Protein AF-A0A7C4W6S5-F1 (afdb_monomer)

Secondary structure (DSSP, 8-state):
-HHHHHHHHHHTTTS--SSHHHHHHHHHT-HHHHHHHHHHHHHHHHHHHHHHHHHHS-HHHHHHHHHHHHHHHHHHHHHHTT--HHHHHHHHHHHHHHHHHHHHHHHHHHHHHHHHHHHH-HHHHHHHHTTHHHHHHHHHHHHS----HHHHHHHHHHHHHHHTT-

InterPro domains:
  IPR000620 EamA domain [PF00892] (31-165)
  IPR037185 Multidrug transporter EmrE superfamily [SSF103481] (85-165)

Radius of gyration: 18.82 Å; Cα contacts (8 Å, |Δi|>4): 118; chains: 1; bounding box: 41×48×42 Å

Foldseek 3Di:
DLLVVLLLQLQLLVQDDPDSVRSVVVLVPDPVNVVVVVVVVVVVVVLVVLQVVCVVDPLLVVLVVVVVVVVVVCVVVCVVVPHDPVVVVVCCVVCVVVCVVVVVVVSVVSSVLSVCCVVPNPLPSVLVVLVVVVVVVVCCCVPVVDDCVSVVSSSVSNSSSSVVVD

Structure (mmCIF, N/CA/C/O backbone):
data_AF-A0A7C4W6S5-F1
#
_entry.id   AF-A0A7C4W6S5-F1
#
loop_
_atom_site.group_PDB
_atom_site.id
_atom_site.type_symbol
_atom_site.label_atom_id
_atom_site.label_alt_id
_atom_site.label_comp_id
_atom_site.label_asym_id
_atom_site.label_entity_id
_atom_site.label_seq_id
_atom_site.pdbx_PDB_ins_code
_atom_site.Cartn_x
_atom_site.Cartn_y
_atom_site.Cartn_z
_atom_site.occupancy
_atom_site.B_iso_or_equiv
_atom_site.auth_seq_id
_atom_site.auth_comp_id
_atom_site.auth_asym_id
_atom_site.auth_atom_id
_atom_site.pdbx_PDB_model_num
ATOM 1 N N . LEU A 1 1 ? -15.468 -20.342 -10.975 1.00 74.69 1 LEU A N 1
ATOM 2 C CA . LEU A 1 1 ? -16.782 -20.190 -10.291 1.00 74.69 1 LEU A CA 1
ATOM 3 C C . LEU A 1 1 ? -16.660 -20.325 -8.767 1.00 74.69 1 LEU A C 1
ATOM 5 O O . LEU A 1 1 ? -17.080 -19.423 -8.057 1.00 74.69 1 LEU A O 1
ATOM 9 N N . ILE A 1 2 ? -16.045 -21.404 -8.267 1.00 84.75 2 ILE A N 1
ATOM 10 C CA . ILE A 1 2 ? -15.890 -21.682 -6.824 1.00 84.75 2 ILE A CA 1
ATOM 11 C C . ILE A 1 2 ? -15.131 -20.564 -6.088 1.00 84.75 2 ILE A C 1
ATOM 13 O O . ILE A 1 2 ? -15.589 -20.103 -5.046 1.00 84.75 2 ILE A O 1
ATOM 17 N N . GLY A 1 3 ? -14.023 -20.067 -6.654 1.00 81.44 3 GLY A N 1
ATOM 18 C CA . GLY A 1 3 ? -13.242 -18.989 -6.036 1.00 81.44 3 GLY A CA 1
ATOM 19 C C . GLY A 1 3 ? -14.034 -17.692 -5.825 1.00 81.44 3 GLY A C 1
ATOM 20 O O . GLY A 1 3 ? -14.003 -17.113 -4.743 1.00 81.44 3 GLY A O 1
ATOM 21 N N . ALA A 1 4 ? -14.850 -17.295 -6.806 1.00 80.19 4 ALA A N 1
ATOM 22 C CA . ALA A 1 4 ? -15.720 -16.123 -6.693 1.00 80.19 4 ALA A CA 1
ATOM 23 C C . ALA A 1 4 ? -16.776 -16.284 -5.585 1.00 80.19 4 ALA A C 1
ATOM 25 O O . ALA A 1 4 ? -17.006 -15.354 -4.814 1.00 80.19 4 ALA A O 1
ATOM 26 N N . VAL A 1 5 ? -17.375 -17.474 -5.455 1.00 83.62 5 VAL A N 1
ATOM 27 C CA . VAL A 1 5 ? -18.340 -17.776 -4.383 1.00 83.62 5 VAL A CA 1
ATOM 28 C C . VAL A 1 5 ? -17.676 -17.694 -3.006 1.00 83.62 5 VAL A C 1
ATOM 30 O O . VAL A 1 5 ? -18.244 -17.098 -2.091 1.00 83.62 5 VAL A O 1
ATOM 33 N N . LEU A 1 6 ? -16.459 -18.227 -2.863 1.00 85.25 6 LEU A N 1
ATOM 34 C CA . LEU A 1 6 ? -15.687 -18.149 -1.619 1.00 85.25 6 LEU A CA 1
ATOM 35 C C . LEU A 1 6 ? -15.341 -16.708 -1.244 1.00 85.25 6 LEU A C 1
ATOM 37 O O . LEU A 1 6 ? -15.490 -16.333 -0.081 1.00 85.25 6 LEU A O 1
ATOM 41 N N . MET A 1 7 ? -14.937 -15.888 -2.218 1.00 84.50 7 MET A N 1
ATOM 42 C CA . MET A 1 7 ? -14.654 -14.476 -1.969 1.00 84.50 7 MET A CA 1
ATOM 43 C C . MET A 1 7 ? -15.904 -13.725 -1.508 1.00 84.50 7 MET A C 1
ATOM 45 O O . MET A 1 7 ? -15.854 -13.025 -0.499 1.00 84.50 7 MET A O 1
ATOM 49 N N . ILE A 1 8 ? -17.033 -13.910 -2.201 1.00 82.88 8 ILE A N 1
ATOM 50 C CA . ILE A 1 8 ? -18.329 -13.330 -1.823 1.00 82.88 8 ILE A CA 1
ATOM 51 C C . ILE A 1 8 ? -18.666 -13.750 -0.382 1.00 82.88 8 ILE A C 1
ATOM 53 O O . ILE A 1 8 ? -18.812 -12.920 0.515 1.00 82.88 8 ILE A O 1
ATOM 57 N N . TYR A 1 9 ? -18.663 -15.046 -0.092 1.00 84.06 9 TYR A N 1
ATOM 58 C CA . TYR A 1 9 ? -18.978 -15.518 1.252 1.00 84.06 9 TYR A CA 1
ATOM 59 C C . TYR A 1 9 ? -18.024 -14.960 2.327 1.00 84.06 9 TYR A C 1
ATOM 61 O O . TYR A 1 9 ? -18.482 -14.514 3.382 1.00 84.06 9 TYR A O 1
ATOM 69 N N . GLY A 1 10 ? -16.722 -14.881 2.038 1.00 80.75 10 GLY A N 1
ATOM 70 C CA . GLY A 1 10 ? -15.709 -14.307 2.926 1.00 80.75 10 GLY A CA 1
ATOM 71 C C . GLY A 1 10 ? -15.971 -12.842 3.291 1.00 80.75 10 GLY A C 1
ATOM 72 O O . GLY A 1 10 ? -15.855 -12.476 4.463 1.00 80.75 10 GLY A O 1
ATOM 73 N N . VAL A 1 11 ? -16.408 -12.012 2.335 1.00 82.50 11 VAL A N 1
ATOM 74 C CA . VAL A 1 11 ? -16.737 -10.593 2.578 1.00 82.50 11 VAL A CA 1
ATOM 75 C C . VAL A 1 11 ? -17.809 -10.432 3.664 1.00 82.50 11 VAL A C 1
ATOM 77 O O . VAL A 1 11 ? -17.728 -9.508 4.478 1.00 82.50 11 VAL A O 1
ATOM 80 N N . SER A 1 12 ? -18.775 -11.351 3.748 1.00 83.19 12 SER A N 1
ATOM 81 C CA . SER A 1 12 ? -19.874 -11.271 4.724 1.00 83.19 12 SER A CA 1
ATOM 82 C C . SER A 1 12 ? -19.427 -11.315 6.196 1.00 83.19 12 SER A C 1
ATOM 84 O O . SER A 1 12 ? -20.144 -10.836 7.080 1.00 83.19 12 SER A O 1
ATOM 86 N N . PHE A 1 13 ? -18.223 -11.828 6.465 1.00 80.50 13 PHE A N 1
ATOM 87 C CA . PHE A 1 13 ? -17.637 -11.918 7.804 1.00 80.50 13 PHE A CA 1
ATOM 88 C C . PHE A 1 13 ? -16.810 -10.687 8.199 1.00 80.50 13 PHE A C 1
ATOM 90 O O . PHE A 1 13 ? -16.457 -10.542 9.373 1.00 80.50 13 PHE A O 1
ATOM 97 N N . LEU A 1 14 ? -16.520 -9.776 7.260 1.00 78.06 14 LEU A N 1
ATOM 98 C CA . LEU A 1 14 ? -15.737 -8.564 7.535 1.00 78.06 14 LEU A CA 1
ATOM 99 C C . LEU A 1 14 ? -16.507 -7.571 8.415 1.00 78.06 14 LEU A C 1
ATOM 101 O O . LEU A 1 14 ? -15.934 -6.979 9.334 1.00 78.06 14 LEU A O 1
ATOM 105 N N . LYS A 1 15 ? -17.814 -7.417 8.171 1.00 75.75 15 LYS A N 1
ATOM 106 C CA . LYS A 1 15 ? -18.709 -6.576 8.975 1.00 75.75 15 LYS A CA 1
ATOM 107 C C . LYS A 1 15 ? -19.975 -7.349 9.323 1.00 75.75 15 LYS A C 1
ATOM 109 O O . LYS A 1 15 ? -20.951 -7.338 8.580 1.00 75.75 15 LYS A O 1
ATOM 114 N N . LYS A 1 16 ? -19.916 -8.039 10.465 1.00 67.56 16 LYS A N 1
ATOM 115 C CA . LYS A 1 16 ? -20.940 -8.983 10.920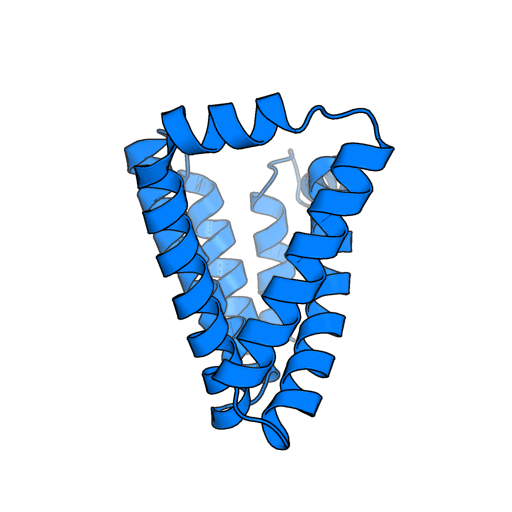 1.00 67.56 16 LYS A CA 1
ATOM 116 C C . LYS A 1 16 ? -22.319 -8.313 11.012 1.00 67.56 16 LYS A C 1
ATOM 118 O O . LYS A 1 16 ? -22.486 -7.339 11.742 1.00 67.56 16 LYS A O 1
ATOM 123 N N . GLY A 1 17 ? -23.283 -8.839 10.267 1.00 60.62 17 GLY A N 1
ATOM 124 C CA . GLY A 1 17 ? -24.718 -8.649 10.460 1.00 60.62 17 GLY A CA 1
ATOM 125 C C . GLY A 1 17 ? -25.368 -9.941 10.956 1.00 60.62 17 GLY A C 1
ATOM 126 O O . GLY A 1 17 ? -24.698 -10.964 11.098 1.00 60.62 17 GLY A O 1
ATOM 127 N N . GLU A 1 18 ? -26.670 -9.893 11.223 1.00 63.50 18 GLU A N 1
ATOM 128 C CA . GLU A 1 18 ? -27.441 -11.065 11.670 1.00 63.50 18 GLU A CA 1
ATOM 129 C C . GLU A 1 18 ? -27.481 -12.168 10.604 1.00 63.50 18 GLU A C 1
ATOM 131 O O . GLU A 1 18 ? -27.386 -13.342 10.934 1.00 63.50 18 GLU A O 1
ATOM 136 N N . ASN A 1 19 ? -27.529 -11.779 9.326 1.00 79.75 19 ASN A N 1
ATOM 137 C CA . ASN A 1 19 ? -27.508 -12.664 8.162 1.00 79.75 19 ASN A CA 1
ATOM 138 C C . ASN A 1 19 ? -26.586 -12.098 7.070 1.00 79.75 19 ASN A C 1
ATOM 140 O O . ASN A 1 19 ? -26.284 -10.903 7.065 1.00 79.75 19 ASN A O 1
ATOM 144 N N . VAL A 1 20 ? -26.203 -12.928 6.091 1.00 76.88 20 VAL A N 1
ATOM 145 C CA . VAL A 1 20 ? -25.298 -12.551 4.982 1.00 76.88 20 VAL A CA 1
ATOM 146 C C . VAL A 1 20 ? -25.773 -11.283 4.260 1.00 76.88 20 VAL A C 1
ATOM 148 O O . VAL A 1 20 ? -24.988 -10.362 4.051 1.00 76.88 20 VAL A O 1
ATOM 151 N N . VAL A 1 21 ? -27.071 -11.179 3.958 1.00 78.56 21 VAL A N 1
ATOM 152 C CA . VAL A 1 21 ? -27.665 -10.004 3.290 1.00 78.56 21 VAL A CA 1
ATOM 153 C C . VAL A 1 21 ? -27.488 -8.728 4.123 1.00 78.56 21 VAL A C 1
ATOM 155 O O . VAL A 1 21 ? -27.139 -7.674 3.592 1.00 78.56 21 VAL A O 1
ATOM 158 N N . VAL A 1 22 ? -27.661 -8.828 5.444 1.00 77.56 22 VAL A N 1
ATOM 159 C CA . VAL A 1 22 ? -27.494 -7.702 6.374 1.00 77.56 22 VAL A CA 1
ATOM 160 C C . VAL A 1 22 ? -26.018 -7.316 6.498 1.00 77.56 22 VAL A C 1
ATOM 162 O O . VAL A 1 22 ? -25.706 -6.125 6.507 1.00 77.56 22 VAL A O 1
ATOM 165 N N . SER A 1 23 ? -25.094 -8.285 6.513 1.00 79.62 23 SER A N 1
ATOM 166 C CA . SER A 1 23 ? -23.650 -8.011 6.457 1.00 79.62 23 SER A CA 1
ATOM 167 C C . SER A 1 23 ? -23.276 -7.209 5.207 1.00 79.62 23 SER A C 1
ATOM 169 O O . SER A 1 23 ? -22.567 -6.207 5.301 1.00 79.62 23 SER A O 1
ATOM 171 N N . TYR A 1 24 ? -23.798 -7.592 4.041 1.00 81.56 24 TYR A N 1
ATOM 172 C CA . TYR A 1 24 ? -23.562 -6.868 2.790 1.00 81.56 24 TYR A CA 1
ATOM 173 C C . TYR A 1 24 ? -24.161 -5.462 2.792 1.00 81.56 24 TYR A C 1
ATOM 175 O O . TYR A 1 24 ? -23.476 -4.498 2.439 1.00 81.56 24 TYR A O 1
ATOM 183 N N . ALA A 1 25 ? -25.402 -5.316 3.258 1.00 80.62 25 ALA A N 1
ATOM 184 C CA . ALA A 1 25 ? -26.023 -4.005 3.417 1.00 80.62 25 ALA A CA 1
ATOM 185 C C . ALA A 1 25 ? -25.196 -3.101 4.352 1.00 80.62 25 ALA A C 1
ATOM 187 O O . ALA A 1 25 ? -25.013 -1.914 4.076 1.00 80.62 25 ALA A O 1
ATOM 188 N N . ASN A 1 26 ? -24.629 -3.664 5.422 1.00 82.94 26 ASN A N 1
ATOM 189 C CA . ASN A 1 26 ? -23.773 -2.943 6.364 1.00 82.94 26 ASN A CA 1
ATOM 190 C C . ASN A 1 26 ? -22.438 -2.496 5.760 1.00 82.94 26 ASN A C 1
ATOM 192 O O . ASN A 1 26 ? -21.889 -1.480 6.205 1.00 82.94 26 ASN A O 1
ATOM 196 N N . ILE A 1 27 ? -21.910 -3.235 4.783 1.00 81.62 27 ILE A N 1
ATOM 197 C CA . ILE A 1 27 ? -20.715 -2.860 4.021 1.00 81.62 27 ILE A CA 1
ATOM 198 C C . ILE A 1 27 ? -21.055 -1.681 3.114 1.00 81.62 27 ILE A C 1
ATOM 200 O O . ILE A 1 27 ? -20.429 -0.634 3.241 1.00 81.62 27 ILE A O 1
ATOM 204 N N . ILE A 1 28 ? -22.100 -1.787 2.293 1.00 83.12 28 ILE A N 1
ATOM 205 C CA . ILE A 1 28 ? -22.473 -0.727 1.341 1.00 83.12 28 ILE A CA 1
ATOM 206 C C . ILE A 1 28 ? -22.873 0.571 2.063 1.00 83.12 28 ILE A C 1
ATOM 208 O O . ILE A 1 28 ? -22.536 1.662 1.613 1.00 83.12 28 ILE A O 1
ATOM 212 N N . LYS A 1 29 ? -23.520 0.486 3.231 1.00 84.88 29 LYS A N 1
ATOM 213 C CA . LYS A 1 29 ? -23.851 1.670 4.049 1.00 84.88 29 LYS A CA 1
ATOM 214 C C . LYS A 1 29 ? -22.631 2.315 4.722 1.00 84.88 29 LYS A C 1
ATOM 216 O O . LYS A 1 29 ? -22.712 3.441 5.210 1.00 84.88 29 LYS A O 1
ATOM 221 N N . SER A 1 30 ? -21.500 1.616 4.803 1.00 87.00 30 SER A N 1
ATOM 222 C CA . SER A 1 30 ? -20.303 2.113 5.479 1.00 87.00 30 SER A CA 1
ATOM 223 C C . SER A 1 30 ? -19.510 3.041 4.565 1.00 87.00 30 SER A C 1
ATOM 225 O O . SER A 1 30 ? -18.877 2.565 3.626 1.00 87.00 30 SER A O 1
ATOM 227 N N . LYS A 1 31 ? -19.430 4.340 4.893 1.00 85.94 31 LYS A N 1
ATOM 228 C CA . LYS A 1 31 ? -18.597 5.310 4.145 1.00 85.94 31 LYS A CA 1
ATOM 229 C C . LYS A 1 31 ? -17.173 4.791 3.901 1.00 85.94 31 LYS A C 1
ATOM 231 O O . LYS A 1 31 ? -16.675 4.855 2.785 1.00 85.94 31 LYS A O 1
ATOM 236 N N . GLY A 1 32 ? -16.557 4.197 4.929 1.00 83.88 32 GLY A N 1
ATOM 237 C CA . GLY A 1 32 ? -15.221 3.606 4.821 1.00 83.88 32 GLY A CA 1
ATOM 238 C C . GLY A 1 32 ? -15.133 2.412 3.862 1.00 83.88 32 GLY A C 1
ATOM 239 O O . GLY A 1 32 ? -14.154 2.288 3.139 1.00 83.88 32 GLY A O 1
ATOM 240 N N . ALA A 1 33 ? -16.155 1.553 3.797 1.00 82.38 33 ALA A N 1
ATOM 241 C CA . ALA A 1 33 ? -16.120 0.407 2.888 1.00 82.38 33 ALA A CA 1
ATOM 242 C C . ALA A 1 33 ? -16.393 0.823 1.437 1.00 82.38 33 ALA A C 1
ATOM 244 O O . ALA A 1 33 ? -15.748 0.309 0.531 1.00 82.38 33 ALA A O 1
ATOM 245 N N . VAL A 1 34 ? -17.281 1.799 1.219 1.00 88.12 34 VAL A N 1
ATOM 246 C CA . VAL A 1 34 ? -17.486 2.401 -0.107 1.00 88.12 34 VAL A CA 1
ATOM 247 C C . VAL A 1 34 ? -16.194 3.048 -0.606 1.00 88.12 34 VAL A C 1
ATOM 249 O O . VAL A 1 34 ? 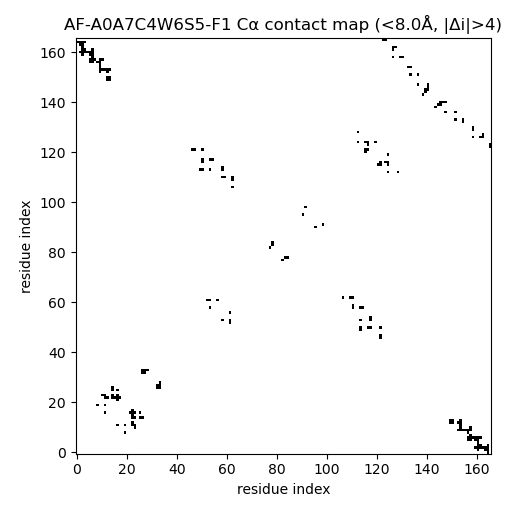-15.788 2.792 -1.736 1.00 88.12 34 VAL A O 1
ATOM 252 N N . ALA A 1 35 ? -15.499 3.808 0.246 1.00 89.38 35 ALA A N 1
ATOM 253 C CA . ALA A 1 35 ? -14.201 4.384 -0.100 1.00 89.38 35 ALA A CA 1
ATOM 254 C C . ALA A 1 35 ? -13.172 3.304 -0.489 1.00 89.38 35 ALA A C 1
ATOM 256 O O . ALA A 1 35 ? -12.458 3.468 -1.476 1.00 89.38 35 ALA A O 1
ATOM 257 N N . MET A 1 36 ? -13.142 2.172 0.224 1.00 88.75 36 MET A N 1
ATOM 258 C CA . MET A 1 36 ? -12.267 1.042 -0.113 1.00 88.75 36 MET A CA 1
ATOM 259 C C . MET A 1 36 ? -12.632 0.367 -1.439 1.00 88.75 36 MET A C 1
ATOM 261 O O . MET A 1 36 ? -11.731 -0.006 -2.189 1.00 88.75 36 MET A O 1
ATOM 265 N N . ILE A 1 37 ? -13.922 0.229 -1.764 1.00 88.56 37 ILE A N 1
ATOM 266 C CA . ILE A 1 37 ? -14.365 -0.309 -3.062 1.00 88.56 37 ILE A CA 1
ATOM 267 C C . ILE A 1 37 ? -13.885 0.602 -4.195 1.00 88.56 37 ILE A C 1
ATOM 269 O O . ILE A 1 37 ? -13.262 0.125 -5.142 1.00 88.56 37 ILE A O 1
ATOM 273 N N . VAL A 1 38 ? -14.108 1.914 -4.069 1.00 91.81 38 VAL A N 1
ATOM 274 C CA . VAL A 1 38 ? -13.650 2.901 -5.059 1.00 91.81 38 VAL A CA 1
ATOM 275 C C . VAL A 1 38 ? -12.128 2.856 -5.204 1.00 91.81 38 VAL A C 1
ATOM 277 O O . VAL A 1 38 ? -11.620 2.763 -6.319 1.00 91.81 38 VAL A O 1
ATOM 280 N N . SER A 1 39 ? -11.395 2.851 -4.088 1.00 91.81 39 SER A N 1
ATOM 281 C CA . SER A 1 39 ? -9.933 2.748 -4.090 1.00 91.81 39 SER A CA 1
ATOM 282 C C . SER A 1 39 ? -9.445 1.472 -4.782 1.00 91.81 39 SER A C 1
ATOM 284 O O . SER A 1 39 ? -8.523 1.541 -5.591 1.00 91.81 39 SER A O 1
ATOM 286 N N . SER A 1 40 ? -10.094 0.332 -4.544 1.00 90.19 40 SER A N 1
ATOM 287 C CA . SER A 1 40 ? -9.716 -0.950 -5.153 1.00 90.19 40 SER A CA 1
ATOM 288 C C . SER A 1 40 ? -9.913 -0.951 -6.673 1.00 90.19 40 SER A C 1
ATOM 290 O O . SER A 1 40 ? -9.074 -1.483 -7.399 1.00 90.19 40 SER A O 1
ATOM 292 N N . LEU A 1 41 ? -10.982 -0.315 -7.170 1.00 92.62 41 LEU A N 1
ATOM 293 C CA . LEU A 1 41 ? -11.215 -0.147 -8.609 1.00 92.62 41 LEU A CA 1
ATOM 294 C C . LEU A 1 41 ? -10.147 0.747 -9.254 1.00 92.62 41 LEU A C 1
ATOM 296 O O . LEU A 1 41 ? -9.604 0.400 -10.302 1.00 92.62 41 LEU A O 1
ATOM 300 N N . LEU A 1 42 ? -9.800 1.864 -8.608 1.00 93.88 42 LEU A N 1
ATOM 301 C CA . LEU A 1 42 ? -8.733 2.752 -9.082 1.00 93.88 42 LEU A CA 1
ATOM 302 C C . LEU A 1 42 ? -7.370 2.050 -9.081 1.00 93.88 42 LEU A C 1
ATOM 304 O O . LEU A 1 42 ? -6.620 2.166 -10.048 1.00 93.88 42 LEU A O 1
ATOM 308 N N . MET A 1 43 ? -7.069 1.274 -8.036 1.00 92.25 43 MET A N 1
ATOM 309 C CA . MET A 1 43 ? -5.849 0.467 -7.970 1.00 92.25 43 MET A CA 1
ATOM 310 C C . MET A 1 43 ? -5.792 -0.568 -9.093 1.00 92.25 43 MET A C 1
ATOM 312 O O . MET A 1 43 ? -4.731 -0.752 -9.680 1.00 92.25 43 MET A O 1
ATOM 316 N N . ALA A 1 44 ? -6.907 -1.226 -9.424 1.00 91.69 44 ALA A N 1
ATOM 317 C CA . ALA A 1 44 ? -6.946 -2.187 -10.525 1.00 91.69 44 ALA A CA 1
ATOM 318 C C . ALA A 1 44 ? -6.562 -1.532 -11.863 1.00 91.69 44 ALA A C 1
ATOM 320 O O . ALA A 1 44 ? -5.736 -2.078 -12.591 1.00 91.69 44 ALA A O 1
ATOM 321 N N . ILE A 1 45 ? -7.088 -0.336 -12.150 1.00 93.81 45 ILE A N 1
ATOM 322 C CA . ILE A 1 45 ? -6.710 0.441 -13.341 1.00 93.81 45 ILE A CA 1
ATOM 323 C C . ILE A 1 45 ? -5.222 0.816 -13.286 1.00 93.81 45 ILE A C 1
ATOM 325 O O . ILE A 1 45 ? -4.498 0.594 -14.258 1.00 93.81 45 ILE A O 1
ATOM 329 N N . GLY A 1 46 ? -4.756 1.325 -12.141 1.00 92.81 46 GLY A N 1
ATOM 330 C CA . GLY A 1 46 ? -3.357 1.698 -11.923 1.00 92.81 46 GLY A CA 1
ATOM 331 C C . GLY A 1 46 ? -2.391 0.549 -12.206 1.00 92.81 46 GLY A C 1
ATOM 332 O O . GLY A 1 46 ? -1.454 0.717 -12.971 1.00 92.81 46 GLY A O 1
ATOM 333 N N . ARG A 1 47 ? -2.682 -0.658 -11.721 1.00 93.25 47 ARG A N 1
ATOM 334 C CA . ARG A 1 47 ? -1.813 -1.838 -11.887 1.00 93.25 47 ARG A CA 1
ATOM 335 C C . ARG A 1 47 ? -1.666 -2.297 -13.338 1.00 93.25 47 ARG A C 1
ATOM 337 O O . ARG A 1 47 ? -0.612 -2.801 -13.728 1.00 93.25 47 ARG A O 1
ATOM 344 N N . ILE A 1 48 ? -2.704 -2.116 -14.157 1.00 93.25 48 ILE A N 1
ATOM 345 C CA . ILE A 1 48 ? -2.621 -2.379 -15.602 1.00 93.25 48 ILE A CA 1
ATOM 346 C C . ILE A 1 48 ? -1.727 -1.341 -16.287 1.00 93.25 48 ILE A C 1
ATOM 348 O O . ILE A 1 48 ? -0.914 -1.700 -17.143 1.00 93.25 48 ILE A O 1
ATOM 352 N N . ILE A 1 49 ? -1.842 -0.070 -15.891 1.00 93.44 49 ILE A N 1
ATOM 353 C CA . ILE A 1 49 ? -0.968 1.007 -16.370 1.00 93.44 49 ILE A CA 1
ATOM 354 C C . ILE A 1 49 ? 0.480 0.720 -15.956 1.00 93.44 49 ILE A C 1
ATOM 356 O O . ILE A 1 49 ? 1.354 0.701 -16.824 1.00 93.44 49 ILE A O 1
ATOM 360 N N . ASP A 1 50 ? 0.713 0.412 -14.680 1.00 93.69 50 ASP A N 1
ATOM 361 C CA . ASP A 1 50 ? 2.022 0.075 -14.124 1.00 93.69 50 ASP A CA 1
ATOM 362 C C . ASP A 1 50 ? 2.690 -1.012 -14.961 1.00 93.69 50 ASP A C 1
ATOM 364 O O . ASP A 1 50 ? 3.774 -0.802 -15.506 1.00 93.69 50 ASP A O 1
ATOM 368 N N . ARG A 1 51 ? 1.999 -2.144 -15.163 1.00 91.56 51 ARG A N 1
ATOM 369 C CA . ARG A 1 51 ? 2.535 -3.240 -15.973 1.00 91.56 51 ARG A CA 1
ATOM 370 C C . ARG A 1 51 ? 2.858 -2.798 -17.398 1.00 91.56 51 ARG A C 1
ATOM 372 O O . ARG A 1 51 ? 3.898 -3.181 -17.929 1.00 91.56 51 ARG A O 1
ATOM 379 N N . LYS A 1 52 ? 1.990 -2.015 -18.041 1.00 91.31 52 LYS A N 1
ATOM 380 C CA . LYS A 1 52 ? 2.220 -1.562 -19.419 1.00 91.31 52 LYS A CA 1
ATOM 381 C C . LYS A 1 52 ? 3.518 -0.757 -19.535 1.00 91.31 52 LYS A C 1
ATOM 383 O O . LYS A 1 52 ? 4.280 -0.977 -20.473 1.00 91.31 52 LYS A O 1
ATOM 388 N N . PHE A 1 53 ? 3.786 0.133 -18.584 1.00 88.81 53 PHE A N 1
ATOM 389 C CA . PHE A 1 53 ? 4.983 0.976 -18.601 1.00 88.81 53 PHE A CA 1
ATOM 390 C C . PHE A 1 53 ? 6.246 0.241 -18.137 1.00 88.81 53 PHE A C 1
ATOM 392 O O . PHE A 1 53 ? 7.317 0.461 -18.708 1.00 88.81 53 PHE A O 1
ATOM 399 N N . THR A 1 54 ? 6.147 -0.670 -17.164 1.00 88.69 54 THR A N 1
ATOM 400 C CA . THR A 1 54 ? 7.306 -1.431 -16.662 1.00 88.69 54 THR A CA 1
ATOM 401 C C . THR A 1 54 ? 7.771 -2.552 -17.585 1.00 88.69 54 THR A C 1
ATOM 403 O O . THR A 1 54 ? 8.815 -3.144 -17.321 1.00 88.69 54 THR A O 1
ATOM 406 N N . ILE A 1 55 ? 7.036 -2.867 -18.656 1.00 84.00 55 ILE A N 1
ATOM 407 C CA . ILE A 1 55 ? 7.538 -3.742 -19.729 1.00 84.00 55 ILE A CA 1
ATOM 408 C C . ILE A 1 55 ? 8.626 -3.020 -20.536 1.00 84.00 55 ILE A C 1
ATOM 410 O O . ILE A 1 55 ? 9.643 -3.620 -20.867 1.00 84.00 55 ILE A O 1
ATOM 414 N N . SER A 1 56 ? 8.420 -1.736 -20.842 1.00 81.12 56 SER A N 1
ATOM 415 C CA . SER A 1 56 ? 9.345 -0.921 -21.646 1.00 81.12 56 SER A CA 1
ATOM 416 C C . SER A 1 56 ? 10.411 -0.185 -20.830 1.00 81.12 56 SER A C 1
ATOM 418 O O . SER A 1 56 ? 11.411 0.258 -21.386 1.00 81.12 56 SER A O 1
ATOM 420 N N . LEU A 1 57 ? 10.190 -0.008 -19.525 1.00 85.62 57 LEU A N 1
ATOM 421 C CA . LEU A 1 57 ? 11.040 0.779 -18.629 1.00 85.62 57 LEU A CA 1
ATOM 422 C C . LEU A 1 57 ? 11.492 -0.056 -17.431 1.00 85.62 57 LEU A C 1
ATOM 424 O O . LEU A 1 57 ? 10.853 -1.036 -17.054 1.00 85.62 57 LEU A O 1
ATOM 428 N N . SER A 1 58 ? 12.571 0.367 -16.769 1.00 91.62 58 SER A N 1
ATOM 429 C CA . SER A 1 58 ? 13.001 -0.291 -15.535 1.00 91.62 58 SER A CA 1
ATOM 430 C C . SER A 1 58 ? 11.957 -0.088 -14.417 1.00 91.62 58 SER A C 1
ATOM 432 O O . SER A 1 58 ? 11.528 1.047 -14.181 1.00 91.62 58 SER A O 1
ATOM 434 N N . PRO A 1 59 ? 11.567 -1.145 -13.669 1.00 92.12 59 PRO A N 1
ATOM 435 C CA . PRO A 1 59 ? 10.638 -1.022 -12.540 1.00 92.12 59 PRO A CA 1
ATOM 436 C C . PRO A 1 59 ? 11.079 0.010 -11.499 1.00 92.12 59 PRO A C 1
ATOM 438 O O . PRO A 1 59 ? 10.259 0.741 -10.952 1.00 92.12 59 PRO A O 1
ATOM 441 N N . LEU A 1 60 ? 12.392 0.105 -11.261 1.00 92.56 60 LEU A N 1
ATOM 442 C CA . LEU A 1 60 ? 12.962 1.088 -10.347 1.00 92.56 60 LEU A CA 1
ATOM 443 C C . LEU A 1 60 ? 12.779 2.516 -10.877 1.00 92.56 60 LEU A C 1
ATOM 445 O O . LEU A 1 60 ? 12.266 3.362 -10.151 1.00 92.56 60 LEU A O 1
ATOM 449 N N . GLY A 1 61 ? 13.133 2.783 -12.1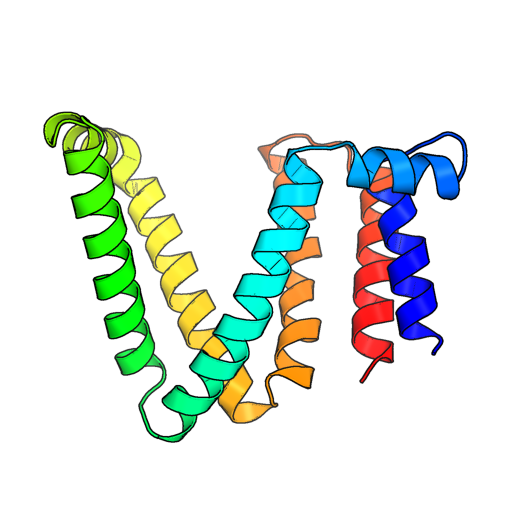38 1.00 91.75 61 GLY A N 1
ATOM 450 C CA . GLY A 1 61 ? 12.992 4.116 -12.730 1.00 91.75 61 GLY A CA 1
ATOM 451 C C . GLY A 1 61 ? 11.537 4.582 -12.765 1.00 91.75 61 GLY A C 1
ATOM 452 O O . GLY A 1 61 ? 11.238 5.709 -12.371 1.00 91.75 61 GLY A O 1
ATOM 453 N N . TYR A 1 62 ? 10.621 3.685 -13.139 1.00 94.00 62 TYR A N 1
ATOM 454 C CA . TYR A 1 62 ? 9.187 3.966 -13.108 1.00 94.00 62 TYR A CA 1
ATOM 455 C C . TYR A 1 62 ? 8.686 4.280 -11.691 1.00 94.00 62 TYR A C 1
ATOM 457 O O . TYR A 1 62 ? 7.971 5.263 -11.495 1.00 94.00 62 TYR A O 1
ATOM 465 N N . SER A 1 63 ? 9.117 3.502 -10.688 1.00 93.94 63 SER A N 1
ATOM 466 C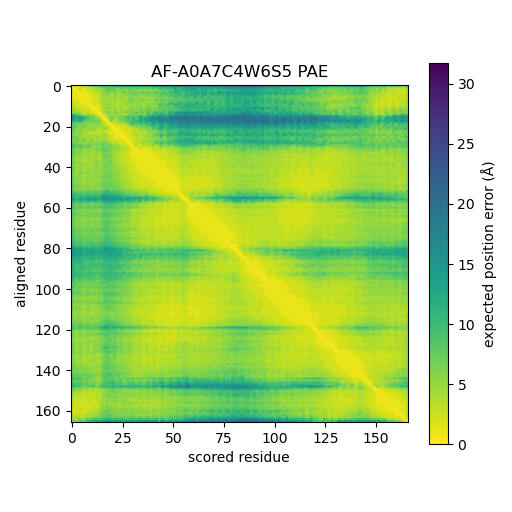 CA . SER A 1 63 ? 8.725 3.737 -9.295 1.00 93.94 63 SER A CA 1
ATOM 467 C C . SER A 1 63 ? 9.161 5.110 -8.780 1.00 93.94 63 SER A C 1
ATOM 469 O O . SER A 1 63 ? 8.355 5.811 -8.171 1.00 93.94 63 SER A O 1
ATOM 471 N N . VAL A 1 64 ? 10.392 5.535 -9.085 1.00 93.62 64 VAL A N 1
ATOM 472 C CA . VAL A 1 64 ? 10.901 6.863 -8.711 1.00 93.62 64 VAL A CA 1
ATOM 473 C C . VAL A 1 64 ? 10.038 7.958 -9.336 1.00 93.62 64 VAL A C 1
ATOM 475 O O . VAL A 1 64 ? 9.629 8.884 -8.636 1.00 93.62 64 VAL A O 1
ATOM 478 N N . GLY A 1 65 ? 9.708 7.825 -10.625 1.00 93.81 65 GLY A N 1
ATOM 479 C CA . GLY A 1 65 ? 8.850 8.776 -11.331 1.00 93.81 65 GLY A CA 1
ATOM 480 C C . GLY A 1 65 ? 7.461 8.901 -10.700 1.00 93.81 65 GLY A C 1
ATOM 481 O O . GLY A 1 65 ? 7.018 10.013 -10.415 1.00 93.81 65 GLY A O 1
ATOM 482 N N . ILE A 1 66 ? 6.799 7.775 -10.414 1.00 94.00 66 ILE A N 1
ATOM 483 C CA . ILE A 1 66 ? 5.472 7.776 -9.780 1.00 94.00 66 ILE A CA 1
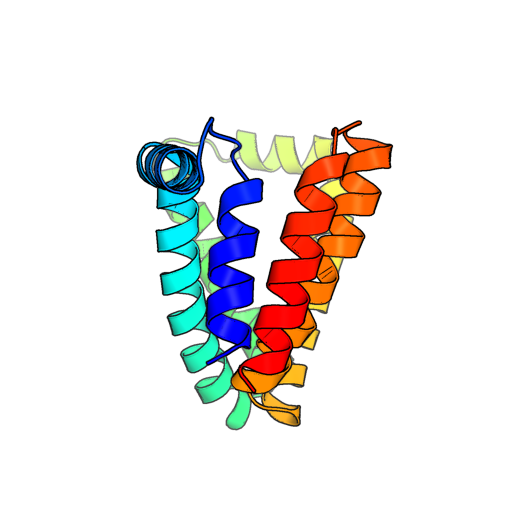ATOM 484 C C . ILE A 1 66 ? 5.505 8.418 -8.390 1.00 94.00 66 ILE A C 1
ATOM 486 O O . ILE A 1 66 ? 4.668 9.275 -8.100 1.00 94.00 66 ILE A O 1
ATOM 490 N N . TYR A 1 67 ? 6.465 8.057 -7.533 1.00 94.25 67 TYR A N 1
ATOM 491 C CA . TYR A 1 67 ? 6.537 8.627 -6.184 1.00 94.25 67 TYR A CA 1
ATOM 492 C C . TYR A 1 67 ? 6.831 10.126 -6.206 1.00 94.25 67 TYR A C 1
ATOM 494 O O . TYR A 1 67 ? 6.281 10.864 -5.386 1.00 94.25 67 TYR A O 1
ATOM 502 N N . LEU A 1 68 ? 7.647 10.596 -7.152 1.00 95.44 68 LEU A N 1
ATOM 503 C CA . LEU A 1 68 ? 7.897 12.022 -7.328 1.00 95.44 68 LEU A CA 1
ATOM 504 C C . LEU A 1 68 ? 6.609 12.748 -7.736 1.00 95.44 68 LEU A C 1
ATOM 506 O O . LEU A 1 68 ? 6.212 13.691 -7.060 1.00 95.44 68 LEU A O 1
ATOM 510 N N . VAL A 1 69 ? 5.896 12.259 -8.755 1.00 95.62 69 VAL A N 1
ATOM 511 C CA . VAL A 1 69 ? 4.636 12.875 -9.211 1.00 95.62 69 VAL A CA 1
ATOM 512 C C . VAL A 1 69 ? 3.589 12.902 -8.095 1.00 95.62 69 VAL A C 1
ATOM 514 O O . VAL A 1 69 ? 2.988 13.946 -7.842 1.00 95.62 69 VAL A O 1
ATOM 517 N N . ILE A 1 70 ? 3.393 11.783 -7.391 1.00 94.81 70 ILE A N 1
ATOM 518 C CA . ILE A 1 70 ? 2.415 11.688 -6.300 1.00 94.81 70 ILE A CA 1
ATOM 519 C C . ILE A 1 70 ? 2.803 12.607 -5.137 1.00 94.81 70 ILE A C 1
ATOM 521 O O . ILE A 1 70 ? 1.952 13.340 -4.632 1.00 94.81 70 ILE A O 1
ATOM 525 N N . SER A 1 71 ? 4.069 12.602 -4.708 1.00 93.88 71 SER A N 1
ATOM 526 C CA . SER A 1 71 ? 4.513 13.449 -3.592 1.00 93.88 71 SER A CA 1
ATOM 527 C C . SER A 1 71 ? 4.402 14.939 -3.920 1.00 93.88 71 SER A C 1
ATOM 529 O O . SER A 1 71 ? 3.906 15.701 -3.089 1.00 93.88 71 SER A O 1
ATOM 531 N N . THR A 1 72 ? 4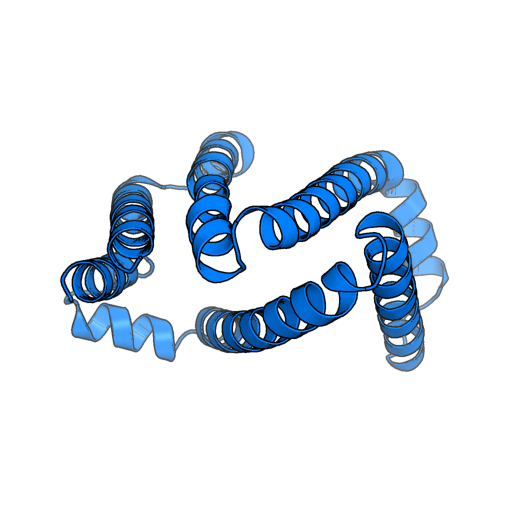.771 15.353 -5.136 1.00 94.81 72 THR A N 1
ATOM 532 C CA . THR A 1 72 ? 4.585 16.732 -5.603 1.00 94.81 72 THR A CA 1
ATOM 533 C C . THR A 1 72 ? 3.107 17.106 -5.655 1.00 94.81 72 THR A C 1
ATOM 535 O O . THR A 1 72 ? 2.738 18.158 -5.139 1.00 94.81 72 THR A O 1
ATOM 538 N N . TYR A 1 73 ? 2.248 16.246 -6.210 1.00 95.56 73 TYR A N 1
ATOM 539 C CA . TYR A 1 73 ? 0.807 16.495 -6.271 1.00 95.56 73 TYR A CA 1
ATOM 540 C C . TYR A 1 73 ? 0.197 16.690 -4.876 1.00 95.56 73 TYR A C 1
ATOM 542 O O . TYR A 1 73 ? -0.491 17.683 -4.640 1.00 95.56 73 TYR A O 1
ATOM 550 N N . ILE A 1 74 ? 0.495 15.787 -3.934 1.00 94.31 74 ILE A N 1
ATOM 551 C CA . ILE A 1 74 ? -0.014 15.865 -2.556 1.00 94.31 74 ILE A CA 1
ATOM 552 C C . ILE A 1 74 ? 0.490 17.133 -1.859 1.00 94.31 74 ILE A C 1
ATOM 554 O O . ILE A 1 74 ? -0.285 17.795 -1.171 1.00 94.31 74 ILE A O 1
ATOM 558 N N . LEU A 1 75 ? 1.761 17.499 -2.051 1.00 93.00 75 LEU A N 1
ATOM 559 C CA . LEU A 1 75 ? 2.337 18.709 -1.464 1.00 93.00 75 LEU A CA 1
ATOM 560 C C . LEU A 1 75 ? 1.659 19.974 -2.003 1.00 93.00 75 LEU A C 1
ATOM 562 O O . LEU A 1 75 ? 1.233 20.820 -1.216 1.00 93.00 75 LEU A O 1
ATOM 566 N N . VAL A 1 76 ? 1.521 20.094 -3.327 1.00 94.31 76 VAL A N 1
ATOM 567 C CA . VAL A 1 76 ? 0.889 21.255 -3.975 1.00 94.31 76 VAL A CA 1
ATOM 568 C C . VAL A 1 76 ? -0.571 21.376 -3.548 1.00 94.31 76 VAL A C 1
ATOM 570 O O . VAL A 1 76 ? -1.000 22.449 -3.122 1.00 94.31 76 VAL A O 1
ATOM 573 N N . TYR A 1 77 ? -1.319 20.273 -3.589 1.00 95.19 77 TYR A N 1
ATOM 574 C CA . TYR A 1 77 ? -2.714 20.248 -3.158 1.00 95.19 77 TYR A CA 1
ATOM 575 C C . TYR A 1 77 ? -2.867 20.582 -1.667 1.00 95.19 77 TYR A C 1
ATOM 577 O O . TYR A 1 77 ? -3.765 21.334 -1.283 1.00 95.19 77 TYR A O 1
ATOM 585 N N . GLY A 1 78 ? -1.976 20.064 -0.820 1.00 93.31 78 GLY A N 1
ATOM 586 C CA . GLY A 1 78 ? -1.993 20.315 0.618 1.00 93.31 78 GLY A CA 1
ATOM 587 C C . GLY A 1 78 ? -1.753 21.785 0.965 1.00 93.31 78 GLY A C 1
ATOM 588 O O . GLY A 1 78 ? -2.457 22.333 1.815 1.00 93.31 78 GLY A O 1
ATOM 589 N N . ILE A 1 79 ? -0.807 22.440 0.283 1.00 92.81 79 ILE A N 1
ATOM 590 C CA . ILE A 1 79 ? -0.565 23.884 0.427 1.00 92.81 79 ILE A CA 1
ATOM 591 C C . ILE A 1 79 ? -1.763 24.684 -0.105 1.00 92.81 79 ILE A C 1
ATOM 593 O O . ILE A 1 79 ? -2.239 25.587 0.581 1.00 92.81 79 ILE A O 1
ATOM 597 N N . ALA A 1 80 ? -2.300 24.325 -1.277 1.00 93.06 80 ALA A N 1
ATOM 598 C CA . ALA A 1 80 ? -3.469 24.989 -1.863 1.00 93.06 80 ALA A CA 1
ATOM 599 C C . ALA A 1 80 ? -4.728 24.880 -0.981 1.00 93.06 80 ALA A C 1
ATOM 601 O O . ALA A 1 80 ? -5.551 25.791 -0.958 1.00 93.06 80 ALA A O 1
ATOM 602 N N . SER A 1 81 ? -4.850 23.797 -0.211 1.00 91.19 81 SER A N 1
ATOM 603 C CA . SER A 1 81 ? -5.944 23.571 0.744 1.00 91.19 81 SER A CA 1
ATOM 604 C C . SER A 1 81 ? -5.752 24.295 2.088 1.00 91.19 81 SER A C 1
ATOM 606 O O . SER A 1 81 ? -6.567 24.125 2.992 1.00 91.19 81 SER A O 1
ATOM 608 N N . GLY A 1 82 ? -4.683 25.088 2.244 1.00 89.50 82 GLY A N 1
ATOM 609 C CA . GLY A 1 82 ? -4.437 25.929 3.420 1.00 89.50 82 GLY A CA 1
ATOM 610 C C . GLY A 1 82 ? -3.485 25.345 4.470 1.00 89.50 82 GLY A C 1
ATOM 611 O O . GLY A 1 82 ? -3.319 25.946 5.532 1.00 89.50 82 GLY A O 1
ATOM 612 N N . SER A 1 83 ? -2.838 24.207 4.201 1.00 89.50 83 SER A N 1
ATOM 613 C CA . SER A 1 83 ? -1.851 23.630 5.129 1.00 89.50 83 SER A CA 1
ATOM 614 C C . SER A 1 83 ? -0.549 24.431 5.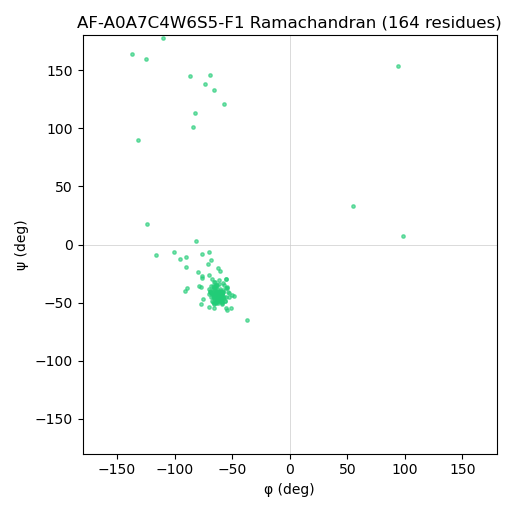105 1.00 89.50 83 SER A C 1
ATOM 616 O O . SER A 1 83 ? -0.059 24.796 4.031 1.00 89.50 83 SER A O 1
ATOM 618 N N . ARG A 1 84 ? 0.064 24.675 6.270 1.00 90.31 84 ARG A N 1
ATOM 619 C CA . ARG A 1 84 ? 1.325 25.426 6.344 1.00 90.31 84 ARG A CA 1
ATOM 620 C C . ARG A 1 84 ? 2.516 24.495 6.160 1.00 90.31 84 ARG A C 1
ATOM 622 O O . ARG A 1 84 ? 2.548 23.381 6.674 1.00 90.31 84 ARG A O 1
ATOM 629 N N . ILE A 1 85 ? 3.564 24.994 5.505 1.00 88.88 85 ILE A N 1
ATOM 630 C CA . ILE A 1 85 ? 4.821 24.248 5.316 1.00 88.88 85 ILE A CA 1
ATOM 631 C C . ILE A 1 85 ? 5.438 23.841 6.667 1.00 88.88 85 ILE A C 1
ATOM 633 O O . ILE A 1 85 ? 6.007 22.754 6.800 1.00 88.88 85 ILE A O 1
ATOM 637 N N . SER A 1 86 ? 5.264 24.679 7.695 1.00 89.38 86 SER A N 1
ATOM 638 C CA . SER A 1 86 ? 5.694 24.397 9.067 1.00 89.38 86 SER A CA 1
ATOM 639 C C . SER A 1 86 ? 5.139 23.078 9.604 1.00 89.38 86 SER A C 1
ATOM 641 O O . SER A 1 86 ? 5.866 22.350 10.276 1.00 89.38 86 SER A O 1
ATOM 643 N N . ASP A 1 87 ? 3.896 22.733 9.268 1.00 89.50 87 ASP A N 1
ATOM 644 C CA . ASP A 1 87 ? 3.207 21.562 9.816 1.00 89.50 87 ASP A CA 1
ATOM 645 C C . ASP A 1 87 ? 3.861 20.268 9.313 1.00 89.50 87 ASP A C 1
ATOM 647 O O . ASP A 1 87 ? 4.152 19.361 10.098 1.00 89.50 87 ASP A O 1
ATOM 651 N N . TYR A 1 88 ? 4.220 20.227 8.026 1.00 89.81 88 TYR A N 1
ATOM 652 C CA . TYR A 1 88 ? 4.944 19.104 7.430 1.00 89.81 88 TYR A CA 1
ATOM 653 C C . TYR A 1 88 ? 6.355 18.957 8.005 1.00 89.81 88 TYR A C 1
ATOM 655 O O . TYR A 1 88 ? 6.770 17.857 8.371 1.00 89.81 88 TYR A O 1
ATOM 663 N N . THR A 1 89 ? 7.099 20.061 8.128 1.00 90.56 89 THR A N 1
ATOM 664 C CA . THR A 1 89 ? 8.474 20.007 8.657 1.00 90.56 89 THR A CA 1
ATOM 665 C C . THR A 1 89 ? 8.513 19.585 10.127 1.00 90.56 89 THR A C 1
ATOM 667 O O . THR A 1 89 ? 9.396 18.821 10.523 1.00 90.56 89 THR A O 1
ATOM 670 N N . ASN A 1 90 ? 7.537 20.017 10.930 1.00 93.75 90 ASN A N 1
ATOM 671 C CA . ASN A 1 90 ? 7.402 19.605 12.324 1.00 93.75 90 ASN A CA 1
ATOM 672 C C . ASN A 1 90 ? 7.068 18.115 12.437 1.00 93.75 90 ASN A C 1
ATOM 674 O O . ASN A 1 90 ? 7.695 17.416 13.237 1.00 93.75 90 ASN A O 1
ATOM 678 N N . LEU A 1 91 ? 6.155 17.608 11.601 1.00 92.62 91 LEU A N 1
ATOM 679 C CA . LEU A 1 91 ? 5.842 16.180 11.540 1.00 92.62 91 LEU A CA 1
ATOM 680 C C . LEU A 1 91 ? 7.090 15.351 11.210 1.00 92.62 91 LEU A C 1
ATOM 682 O O . LEU A 1 91 ? 7.360 14.358 11.890 1.00 92.62 91 LEU A O 1
ATOM 686 N N . ILE A 1 92 ? 7.875 15.784 10.217 1.00 93.25 92 ILE A N 1
ATOM 687 C CA . ILE A 1 92 ? 9.119 15.108 9.834 1.00 93.25 92 ILE A CA 1
ATOM 688 C C . ILE A 1 92 ? 10.081 15.062 11.015 1.00 93.25 92 ILE A C 1
ATOM 690 O O . ILE A 1 92 ? 10.524 13.980 11.382 1.00 93.25 92 ILE A O 1
ATOM 694 N N . LYS A 1 93 ? 10.354 16.194 11.670 1.00 94.12 93 LYS A N 1
ATOM 695 C CA . LYS A 1 93 ? 11.273 16.244 12.819 1.00 94.12 93 LYS A CA 1
ATOM 696 C C . LYS A 1 93 ? 10.826 15.336 13.966 1.00 94.12 93 LYS A C 1
ATOM 698 O O . LYS A 1 93 ? 11.644 14.631 14.547 1.00 94.12 93 LYS A O 1
ATOM 703 N N . GLN A 1 94 ? 9.532 15.327 14.280 1.00 95.44 94 GLN A N 1
ATOM 704 C CA . GLN A 1 94 ? 8.999 14.557 15.406 1.00 95.44 94 GLN A CA 1
ATOM 705 C C . GLN A 1 94 ? 8.885 13.054 15.121 1.00 95.44 94 GLN A C 1
ATOM 707 O O . GLN A 1 94 ? 8.939 12.252 16.055 1.00 95.44 94 GLN A O 1
ATOM 712 N N . LYS A 1 95 ? 8.685 12.655 13.859 1.00 95.38 95 LYS A N 1
ATOM 713 C CA . LYS A 1 95 ? 8.372 11.267 13.470 1.00 95.38 95 LYS A CA 1
ATOM 714 C C . LYS A 1 95 ? 9.347 10.677 12.446 1.00 95.38 95 LYS A C 1
ATOM 716 O O . LYS A 1 95 ? 9.032 9.653 11.844 1.00 95.38 95 LYS A O 1
ATOM 721 N N . TRP A 1 96 ? 10.530 11.271 12.276 1.00 94.94 96 TRP A N 1
ATOM 722 C CA . TRP A 1 96 ? 11.502 10.924 11.229 1.00 94.94 96 TRP A CA 1
ATOM 723 C C . TRP A 1 96 ? 11.812 9.422 11.144 1.00 94.94 96 TRP A C 1
ATOM 725 O O . TRP A 1 96 ? 11.790 8.865 10.052 1.00 94.94 96 TRP A O 1
ATOM 735 N N . LEU A 1 97 ? 12.009 8.743 12.281 1.00 96.19 97 LEU A N 1
ATOM 736 C CA . LEU A 1 97 ? 12.301 7.307 12.310 1.00 96.19 97 LEU A CA 1
ATOM 737 C C . LEU A 1 97 ? 11.168 6.473 11.688 1.00 96.19 97 LEU A C 1
ATOM 739 O O . LEU A 1 97 ? 11.420 5.612 10.848 1.00 96.19 97 LEU A O 1
ATOM 743 N N . TYR A 1 98 ? 9.915 6.756 12.056 1.00 93.62 98 TYR A N 1
ATOM 744 C CA . TYR A 1 98 ? 8.747 6.061 11.506 1.00 93.62 98 TYR A CA 1
ATOM 745 C C . TYR A 1 98 ? 8.552 6.367 10.020 1.00 93.62 98 TYR A C 1
ATOM 747 O O . TYR A 1 98 ? 8.165 5.481 9.260 1.00 93.62 98 TYR A O 1
ATOM 755 N N . LEU A 1 99 ? 8.853 7.598 9.597 1.00 94.75 99 LEU A N 1
ATOM 756 C CA . LEU A 1 99 ? 8.774 8.001 8.193 1.00 94.75 99 LEU A CA 1
ATOM 757 C C . LEU A 1 99 ? 9.833 7.300 7.337 1.00 94.75 99 LEU A C 1
ATOM 759 O O . LEU A 1 99 ? 9.506 6.836 6.249 1.00 94.75 99 LEU A O 1
ATOM 763 N N . ILE A 1 100 ? 11.069 7.164 7.828 1.00 95.06 100 ILE A N 1
ATOM 764 C CA . ILE A 1 100 ? 12.133 6.435 7.122 1.00 95.06 100 ILE A CA 1
ATOM 765 C C . ILE A 1 100 ? 11.789 4.949 7.030 1.00 95.06 100 ILE A C 1
ATOM 767 O O . ILE A 1 100 ? 11.814 4.388 5.937 1.00 95.06 100 ILE A O 1
ATOM 771 N N . LEU A 1 101 ? 11.424 4.311 8.147 1.00 95.12 101 LEU A N 1
ATOM 772 C CA . LEU A 1 101 ? 11.067 2.889 8.154 1.00 95.12 101 LEU A CA 1
ATOM 773 C C . LEU A 1 101 ? 9.862 2.609 7.246 1.00 95.12 101 LEU A C 1
ATOM 775 O O . LEU A 1 101 ? 9.907 1.690 6.426 1.00 95.12 101 LEU A O 1
ATOM 779 N N . GLY A 1 102 ? 8.811 3.428 7.348 1.00 94.44 102 GLY A N 1
ATOM 780 C CA . GLY A 1 102 ? 7.630 3.331 6.494 1.00 94.44 102 GLY A CA 1
ATOM 781 C C . GLY A 1 102 ? 7.958 3.567 5.019 1.00 94.44 102 GLY A C 1
ATOM 782 O O . GLY A 1 102 ? 7.506 2.801 4.170 1.00 94.44 102 GLY A O 1
ATOM 783 N N . GLY A 1 103 ? 8.788 4.568 4.717 1.00 93.94 103 GLY A N 1
ATOM 784 C CA . GLY A 1 103 ? 9.232 4.891 3.361 1.00 93.94 103 GLY A CA 1
ATOM 785 C C . GLY A 1 103 ? 10.041 3.767 2.719 1.00 93.94 103 GLY A C 1
ATOM 786 O O . GLY A 1 103 ? 9.741 3.376 1.593 1.00 93.94 103 GLY A O 1
ATOM 787 N N . ILE A 1 104 ? 11.002 3.188 3.447 1.00 94.81 104 ILE A N 1
ATOM 788 C CA . ILE A 1 104 ? 11.782 2.029 2.987 1.00 94.81 104 ILE A CA 1
ATOM 789 C C . ILE A 1 104 ? 10.842 0.856 2.692 1.00 94.81 104 ILE A C 1
ATOM 791 O O . ILE A 1 104 ? 10.880 0.306 1.593 1.00 94.81 104 ILE A O 1
ATOM 795 N N . CYS A 1 105 ? 9.952 0.503 3.625 1.00 94.38 105 CYS A N 1
ATOM 796 C CA . CYS A 1 105 ? 9.011 -0.601 3.418 1.00 94.38 105 CYS A CA 1
ATOM 797 C C . CYS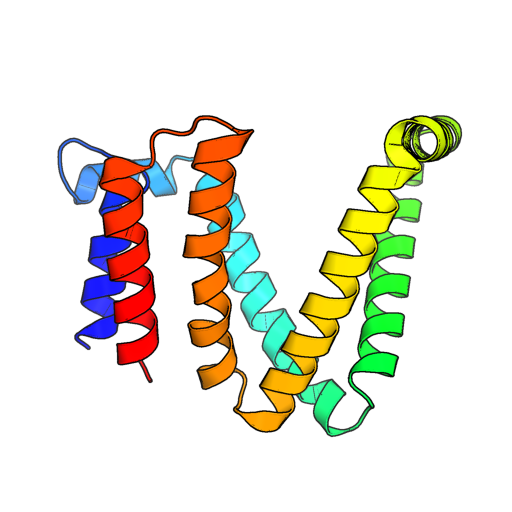 A 1 105 ? 8.117 -0.367 2.188 1.00 94.38 105 CYS A C 1
ATOM 799 O O . CYS A 1 105 ? 7.904 -1.284 1.392 1.00 94.38 105 CYS A O 1
ATOM 801 N N . ASN A 1 106 ? 7.619 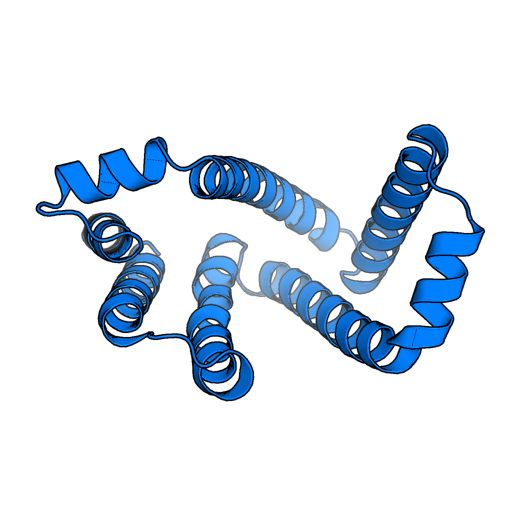0.858 2.000 1.00 94.25 106 ASN A N 1
ATOM 802 C CA . ASN A 1 106 ? 6.749 1.202 0.876 1.00 94.25 106 ASN A CA 1
ATOM 803 C C . ASN A 1 106 ? 7.506 1.136 -0.462 1.00 94.25 106 ASN A C 1
ATOM 805 O O . ASN A 1 106 ? 7.068 0.446 -1.378 1.00 94.25 106 ASN A O 1
ATOM 809 N N . ALA A 1 107 ? 8.692 1.745 -0.545 1.00 93.44 107 ALA A N 1
ATOM 810 C CA . ALA A 1 107 ? 9.505 1.743 -1.758 1.00 93.44 107 ALA A CA 1
ATOM 811 C C . ALA A 1 107 ? 9.920 0.322 -2.181 1.00 93.44 107 ALA A C 1
ATOM 813 O O . ALA A 1 107 ? 9.734 -0.060 -3.338 1.00 93.44 107 ALA A O 1
ATOM 814 N N . TYR A 1 108 ? 10.436 -0.490 -1.250 1.00 93.88 108 TYR A N 1
ATOM 815 C CA . TYR A 1 108 ? 10.850 -1.862 -1.561 1.00 93.88 108 TYR A CA 1
ATOM 816 C C . TYR A 1 108 ? 9.666 -2.759 -1.930 1.00 93.88 108 TYR A C 1
ATOM 818 O O . TYR A 1 108 ? 9.774 -3.530 -2.886 1.00 93.88 108 TYR A O 1
ATOM 826 N N . SER A 1 109 ? 8.537 -2.652 -1.220 1.00 94.50 109 SER A N 1
ATOM 827 C CA . SER A 1 109 ? 7.341 -3.441 -1.545 1.00 94.50 109 SER A CA 1
ATOM 828 C C . SER A 1 109 ? 6.773 -3.080 -2.917 1.00 94.50 109 SER A C 1
ATOM 830 O O . SER A 1 109 ? 6.441 -3.982 -3.685 1.00 94.50 109 SER A O 1
ATOM 832 N N . TYR A 1 110 ? 6.743 -1.795 -3.280 1.00 94.69 110 TYR A N 1
ATOM 833 C CA . TYR A 1 110 ? 6.259 -1.363 -4.588 1.00 94.69 110 TYR A CA 1
ATOM 834 C C . TYR A 1 110 ? 7.186 -1.799 -5.727 1.00 94.69 110 TYR A C 1
ATOM 836 O O . TYR A 1 110 ? 6.725 -2.376 -6.710 1.00 94.69 110 TYR A O 1
ATOM 844 N N . VAL A 1 111 ? 8.506 -1.632 -5.584 1.00 94.56 111 VAL A N 1
ATOM 845 C CA . VAL A 1 111 ? 9.466 -2.125 -6.590 1.00 94.56 111 VAL A CA 1
ATOM 846 C C . VAL A 1 111 ? 9.367 -3.646 -6.751 1.00 94.56 111 VAL A C 1
ATOM 848 O O . VAL A 1 111 ? 9.432 -4.148 -7.876 1.00 94.56 111 VAL A O 1
ATOM 851 N N . ALA A 1 112 ? 9.200 -4.390 -5.654 1.00 94.12 112 ALA A N 1
ATOM 852 C CA . ALA A 1 112 ? 8.993 -5.834 -5.704 1.00 94.12 112 ALA A CA 1
ATOM 853 C C . ALA A 1 112 ? 7.683 -6.203 -6.419 1.00 94.12 112 ALA A C 1
ATOM 855 O O . ALA A 1 112 ? 7.691 -7.118 -7.241 1.00 94.12 112 ALA A O 1
ATOM 856 N N . LEU A 1 113 ? 6.595 -5.462 -6.179 1.00 94.12 113 LEU A N 1
ATOM 857 C CA . LEU A 1 113 ? 5.311 -5.649 -6.859 1.00 94.12 113 LEU A CA 1
ATOM 858 C C . LEU A 1 113 ? 5.432 -5.426 -8.374 1.00 94.12 113 LEU A C 1
ATOM 860 O O . LEU A 1 113 ? 5.024 -6.282 -9.155 1.00 94.12 113 LEU A O 1
ATOM 864 N N . LEU A 1 114 ? 6.066 -4.330 -8.798 1.00 94.25 114 LEU A N 1
ATOM 865 C CA . LEU A 1 114 ? 6.290 -4.035 -10.218 1.00 94.25 114 LEU A CA 1
ATOM 866 C C . LEU A 1 114 ? 7.139 -5.114 -10.907 1.00 94.25 114 LEU A C 1
ATOM 868 O O . LEU A 1 114 ? 6.845 -5.535 -12.028 1.00 94.25 114 LEU A O 1
ATOM 872 N N . LYS A 1 115 ? 8.180 -5.607 -10.223 1.00 93.44 115 LYS A N 1
ATOM 873 C CA . LYS A 1 115 ? 8.964 -6.752 -10.705 1.00 93.44 115 LYS A CA 1
ATOM 874 C C . LYS A 1 115 ? 8.091 -8.002 -10.821 1.00 93.44 115 LYS A C 1
ATOM 876 O O . LYS A 1 115 ? 8.140 -8.667 -11.850 1.00 93.44 115 LYS A O 1
ATOM 881 N N . ALA A 1 116 ? 7.284 -8.307 -9.805 1.00 92.75 116 ALA A N 1
ATOM 882 C CA . ALA A 1 116 ? 6.399 -9.470 -9.799 1.00 92.75 116 ALA A CA 1
ATOM 883 C C . ALA A 1 116 ? 5.386 -9.426 -10.946 1.00 92.75 116 ALA A C 1
ATOM 885 O O . ALA A 1 116 ? 5.160 -10.456 -11.583 1.00 92.75 116 ALA A O 1
ATOM 886 N N . PHE A 1 117 ? 4.853 -8.242 -11.276 1.00 92.69 117 PHE A N 1
ATOM 887 C CA . PHE A 1 117 ? 4.057 -8.075 -12.485 1.00 92.69 117 PHE A CA 1
ATOM 888 C C . PHE A 1 117 ? 4.857 -8.546 -13.692 1.00 92.69 117 PHE A C 1
ATOM 890 O O . PHE A 1 117 ? 4.417 -9.481 -14.355 1.00 92.69 117 PHE A O 1
ATOM 897 N N . ASN A 1 118 ? 6.048 -8.004 -13.939 1.00 90.00 118 ASN A N 1
ATOM 898 C CA . ASN A 1 118 ? 6.864 -8.391 -15.092 1.00 90.00 118 ASN A CA 1
ATOM 899 C C . ASN A 1 118 ? 7.162 -9.904 -15.172 1.00 90.00 118 ASN A C 1
ATOM 901 O O . ASN A 1 118 ? 7.114 -10.443 -16.276 1.00 90.00 118 ASN A O 1
ATOM 905 N N . TYR A 1 119 ? 7.388 -10.586 -14.042 1.00 90.31 119 TYR A N 1
ATOM 906 C CA . TYR A 1 119 ? 7.650 -12.034 -14.010 1.00 90.31 119 TYR A CA 1
ATOM 907 C C . TYR A 1 119 ? 6.406 -12.907 -14.230 1.00 90.31 119 TYR A C 1
ATOM 909 O O . TYR A 1 119 ? 6.467 -13.846 -15.018 1.00 90.31 119 TYR A O 1
ATOM 917 N N . PHE A 1 120 ? 5.291 -12.627 -13.547 1.00 86.38 120 PHE A N 1
ATOM 918 C CA . PHE A 1 120 ? 4.162 -13.570 -13.452 1.00 86.38 120 PHE A CA 1
ATOM 919 C C . PHE A 1 120 ? 2.857 -13.087 -14.095 1.00 86.38 120 PHE A C 1
ATOM 921 O O . PHE A 1 120 ? 1.910 -13.860 -14.205 1.00 86.38 120 PHE A O 1
ATOM 928 N N . GLY A 1 121 ? 2.768 -11.824 -14.521 1.00 88.44 121 GLY A N 1
ATOM 929 C CA . GLY A 1 121 ? 1.471 -11.232 -14.873 1.00 88.44 121 GLY A CA 1
ATOM 930 C C . GLY A 1 121 ? 0.846 -10.475 -13.703 1.00 88.44 121 GLY A C 1
ATOM 931 O O . GLY A 1 121 ? 1.100 -10.785 -12.542 1.00 88.44 121 GLY A O 1
ATOM 932 N N . VAL A 1 122 ? -0.002 -9.485 -14.004 1.00 89.62 122 VAL A N 1
ATOM 933 C CA . VAL A 1 122 ? -0.806 -8.803 -12.967 1.00 89.62 122 VAL A CA 1
ATOM 934 C C . VAL A 1 122 ? -1.791 -9.791 -12.336 1.00 89.62 122 VAL A C 1
ATOM 936 O O . VAL A 1 122 ? -1.953 -9.807 -11.123 1.00 89.62 122 VAL A O 1
ATOM 939 N N . SER A 1 123 ? -2.370 -10.670 -13.156 1.00 86.94 123 SER A N 1
ATOM 940 C CA . SER A 1 123 ? -3.312 -11.720 -12.761 1.00 86.94 123 SER A CA 1
ATOM 941 C C . SER A 1 123 ? -2.794 -12.635 -11.651 1.00 86.94 123 SER A C 1
ATOM 943 O O . SER A 1 123 ? -3.539 -12.956 -10.739 1.00 86.94 123 SER A O 1
ATOM 945 N N . VAL A 1 124 ? -1.521 -13.031 -11.693 1.00 87.62 124 VAL A N 1
ATOM 946 C CA . VAL A 1 124 ? -0.942 -13.966 -10.711 1.00 87.62 124 VAL A CA 1
ATOM 947 C C . VAL A 1 124 ? -0.322 -13.231 -9.522 1.00 87.62 124 VAL A C 1
ATOM 949 O O . VAL A 1 124 ? -0.472 -13.649 -8.373 1.00 87.62 124 VAL A O 1
ATOM 952 N N . ALA A 1 125 ? 0.362 -12.114 -9.774 1.00 89.75 125 ALA A N 1
ATOM 953 C CA . ALA A 1 125 ? 1.027 -11.352 -8.720 1.00 89.75 125 ALA A CA 1
ATOM 954 C C . ALA A 1 125 ? 0.034 -10.728 -7.725 1.00 89.75 125 ALA A C 1
ATOM 956 O O . ALA A 1 125 ? 0.340 -10.610 -6.538 1.00 89.75 125 ALA A O 1
ATOM 957 N N . GLU A 1 126 ? -1.158 -10.346 -8.189 1.00 88.38 126 GLU A N 1
ATOM 958 C CA . GLU A 1 126 ? -2.169 -9.696 -7.358 1.00 88.38 126 GLU A CA 1
ATOM 959 C C . GLU A 1 126 ? -2.736 -10.584 -6.243 1.00 88.38 126 GLU A C 1
ATOM 961 O O . GLU A 1 126 ? -2.626 -10.200 -5.074 1.00 88.38 126 GLU A O 1
ATOM 966 N N . PRO A 1 127 ? -3.266 -11.787 -6.534 1.00 86.62 127 PRO A N 1
ATOM 967 C CA . PRO A 1 127 ? -3.638 -12.758 -5.509 1.00 86.62 127 PRO A CA 1
ATOM 968 C C . PRO A 1 127 ? -2.502 -13.061 -4.542 1.00 86.62 127 PRO A C 1
ATOM 970 O O . PRO A 1 127 ? -2.720 -13.125 -3.333 1.00 86.62 127 PRO A O 1
ATOM 973 N N . LEU A 1 128 ? -1.275 -13.198 -5.052 1.00 87.94 128 LEU A N 1
ATOM 974 C CA . LEU A 1 128 ? -0.120 -13.503 -4.217 1.00 87.94 128 LEU A CA 1
ATOM 975 C C . LEU A 1 128 ? 0.176 -12.368 -3.225 1.00 87.94 128 LEU A C 1
ATOM 977 O O . LEU A 1 128 ? 0.495 -12.627 -2.063 1.00 87.94 128 LEU A O 1
ATOM 981 N N . SER A 1 129 ? -0.014 -11.111 -3.642 1.00 88.69 129 SER A N 1
ATOM 982 C CA . SER A 1 129 ? 0.144 -9.944 -2.766 1.00 88.69 129 SER A CA 1
ATOM 983 C C . SER A 1 129 ? -0.818 -9.952 -1.566 1.00 88.69 129 SER A C 1
ATOM 985 O O . SER A 1 129 ? -0.501 -9.379 -0.518 1.00 88.69 129 SER A O 1
ATOM 987 N N . MET A 1 130 ? -1.949 -10.665 -1.655 1.00 87.69 130 MET A N 1
ATOM 988 C CA . MET A 1 130 ? -2.923 -10.786 -0.563 1.00 87.69 130 MET A CA 1
ATOM 989 C C . MET A 1 130 ? -2.402 -11.589 0.636 1.00 87.69 130 MET A C 1
ATOM 991 O O . MET A 1 130 ? -2.979 -11.479 1.717 1.00 87.69 130 MET A O 1
ATOM 995 N N . LEU A 1 131 ? -1.282 -12.318 0.513 1.00 88.94 131 LEU A N 1
ATOM 996 C CA . LEU A 1 131 ? -0.597 -12.926 1.666 1.00 88.94 131 LEU A CA 1
ATOM 997 C C . LEU A 1 131 ? -0.246 -11.895 2.748 1.00 88.94 131 LEU A C 1
ATOM 999 O O . LEU A 1 131 ? -0.238 -12.214 3.940 1.00 88.94 131 LEU A O 1
ATOM 1003 N N . SER A 1 132 ? -0.011 -10.644 2.338 1.00 89.62 132 SER A N 1
ATOM 1004 C CA . SER A 1 132 ? 0.239 -9.526 3.249 1.00 89.62 132 SER A CA 1
ATOM 1005 C C . SER A 1 132 ? -0.878 -9.336 4.278 1.00 89.62 132 SER A C 1
ATOM 1007 O O . SER A 1 132 ? -0.581 -8.961 5.409 1.00 89.62 132 SER A O 1
ATOM 1009 N N . VAL A 1 133 ? -2.132 -9.686 3.957 1.00 90.00 133 VAL A N 1
ATOM 1010 C CA . VAL A 1 133 ? -3.276 -9.575 4.878 1.00 90.00 133 VAL A CA 1
ATOM 1011 C C . VAL A 1 133 ? -3.045 -10.381 6.155 1.00 90.00 133 VAL A C 1
ATOM 1013 O O . VAL A 1 133 ? -3.344 -9.888 7.242 1.00 90.00 133 VAL A O 1
ATOM 1016 N N . PHE A 1 134 ? -2.472 -11.584 6.066 1.00 91.94 134 PHE A N 1
ATOM 1017 C CA . PHE A 1 134 ? -2.197 -12.405 7.250 1.00 91.94 134 PHE A CA 1
ATOM 1018 C C . PHE A 1 134 ? -1.107 -11.791 8.128 1.00 91.94 134 PHE A C 1
ATOM 1020 O O . PHE A 1 134 ? -1.246 -11.757 9.352 1.00 91.94 134 PHE A O 1
ATOM 1027 N N . VAL A 1 135 ? -0.058 -11.248 7.506 1.00 91.56 135 VAL A N 1
ATOM 1028 C CA . VAL A 1 135 ? 1.024 -10.544 8.208 1.00 91.56 135 VAL A CA 1
ATOM 1029 C C . VAL A 1 135 ? 0.484 -9.281 8.886 1.00 91.56 135 VAL A C 1
ATOM 1031 O O . VAL A 1 135 ? 0.741 -9.051 10.068 1.00 91.56 135 VAL A O 1
ATOM 1034 N N . THR A 1 136 ? -0.335 -8.494 8.184 1.00 90.75 136 THR A N 1
ATOM 1035 C CA . THR A 1 136 ? -0.990 -7.302 8.736 1.00 90.75 136 THR A CA 1
ATOM 1036 C C . THR A 1 136 ? -1.915 -7.657 9.894 1.00 90.75 136 THR A C 1
ATOM 1038 O O . THR A 1 136 ? -1.857 -7.001 10.930 1.00 90.75 136 THR A O 1
ATOM 1041 N N . MET A 1 137 ? -2.730 -8.709 9.770 1.00 89.94 137 MET A N 1
ATOM 1042 C CA . MET A 1 137 ? -3.595 -9.173 10.857 1.00 89.94 137 MET A CA 1
ATOM 1043 C C . MET A 1 137 ? -2.784 -9.609 12.078 1.00 89.94 137 MET A C 1
ATOM 1045 O O . MET A 1 137 ? -3.115 -9.225 13.198 1.00 89.94 137 MET A O 1
ATOM 1049 N N . PHE A 1 138 ? -1.699 -10.361 11.885 1.00 91.69 138 PHE A N 1
ATOM 1050 C CA . PHE A 1 138 ? -0.814 -10.762 12.977 1.00 91.69 138 PHE A CA 1
ATOM 1051 C C . PHE A 1 138 ? -0.281 -9.546 13.750 1.00 91.69 138 PHE A C 1
ATOM 1053 O O . PHE A 1 138 ? -0.420 -9.478 14.975 1.00 91.69 138 PHE A O 1
ATOM 1060 N N . PHE A 1 139 ? 0.232 -8.539 13.042 1.00 90.88 139 PHE A N 1
ATOM 1061 C CA . PHE A 1 139 ? 0.715 -7.312 13.672 1.00 90.88 139 PHE A CA 1
ATOM 1062 C C . PHE A 1 139 ? -0.402 -6.456 14.278 1.00 90.88 139 PHE A C 1
ATOM 1064 O O . PHE A 1 139 ? -0.213 -5.907 15.364 1.00 90.88 139 PHE A O 1
ATOM 1071 N N . ALA A 1 140 ? -1.584 -6.394 13.662 1.00 90.19 140 ALA A N 1
ATOM 1072 C CA . ALA A 1 140 ? -2.752 -5.729 14.239 1.00 90.19 140 ALA A CA 1
ATOM 1073 C C . ALA A 1 140 ? -3.177 -6.383 15.567 1.00 90.19 140 ALA A C 1
ATOM 1075 O O . ALA A 1 140 ? -3.582 -5.690 16.502 1.00 90.19 140 ALA A O 1
ATOM 1076 N N . LYS A 1 141 ? -3.011 -7.705 15.712 1.00 90.50 141 LYS A N 1
ATOM 1077 C CA . LYS A 1 141 ? -3.241 -8.395 16.991 1.00 90.50 141 LYS A CA 1
ATOM 1078 C C . LYS A 1 141 ? -2.284 -7.915 18.073 1.00 90.50 141 LYS A C 1
ATOM 1080 O O . LYS A 1 141 ? -2.701 -7.676 19.200 1.00 90.50 141 LYS A O 1
ATOM 1085 N N . ILE A 1 142 ? -0.999 -7.839 17.735 1.00 92.31 142 ILE A N 1
ATOM 1086 C CA . ILE A 1 142 ? 0.078 -7.603 18.700 1.00 92.31 142 ILE A CA 1
ATOM 1087 C C . ILE A 1 142 ? 0.130 -6.128 19.095 1.00 92.31 142 ILE A C 1
ATOM 1089 O O . ILE A 1 142 ? 0.115 -5.808 20.282 1.00 92.31 142 ILE A O 1
ATOM 1093 N N . PHE A 1 143 ? 0.157 -5.234 18.108 1.00 91.62 143 PHE A N 1
ATOM 1094 C CA . PHE A 1 143 ? 0.367 -3.806 18.330 1.00 91.62 143 PHE A CA 1
ATOM 1095 C C . PHE A 1 143 ? -0.932 -3.035 18.571 1.00 91.62 143 PHE A C 1
ATOM 1097 O O . PHE A 1 143 ? -0.955 -2.141 19.412 1.00 91.62 143 PHE A O 1
ATOM 1104 N N . LEU A 1 144 ? -2.016 -3.387 17.869 1.00 90.12 144 LEU A N 1
ATOM 1105 C CA . LEU A 1 144 ? -3.303 -2.679 17.956 1.00 90.12 144 LEU A CA 1
ATOM 1106 C C . LEU A 1 144 ? -4.329 -3.401 18.844 1.00 90.12 144 LEU A C 1
ATOM 1108 O O . LEU A 1 144 ? -5.395 -2.854 19.117 1.00 90.12 144 LEU A O 1
ATOM 1112 N N . ARG A 1 145 ? -4.011 -4.616 19.321 1.00 88.94 145 ARG A N 1
ATOM 1113 C CA . ARG A 1 145 ? -4.885 -5.456 20.163 1.00 88.94 145 ARG A CA 1
ATOM 1114 C C . ARG A 1 145 ? -6.262 -5.713 19.539 1.00 88.94 145 ARG A C 1
ATOM 1116 O O . ARG A 1 145 ? -7.264 -5.852 20.244 1.00 88.94 145 ARG A O 1
ATOM 1123 N N . GLU A 1 146 ? -6.324 -5.798 18.211 1.00 87.19 146 GLU A N 1
ATOM 1124 C CA . GLU A 1 146 ? -7.579 -6.047 17.503 1.00 87.19 146 GLU A CA 1
ATOM 1125 C C . GLU A 1 146 ? -8.118 -7.469 17.728 1.00 87.19 146 GLU A C 1
ATOM 1127 O O . GLU A 1 146 ? -7.376 -8.453 17.810 1.00 87.19 146 GLU A O 1
ATOM 1132 N N . ARG A 1 147 ? -9.452 -7.603 17.765 1.00 83.31 147 ARG A N 1
ATOM 1133 C CA . ARG A 1 147 ? -10.133 -8.906 17.807 1.00 83.31 147 ARG A CA 1
ATOM 1134 C C . ARG A 1 147 ? -10.278 -9.470 16.394 1.00 83.31 147 ARG A C 1
ATOM 1136 O O . ARG A 1 147 ? -11.182 -9.090 15.654 1.00 83.31 147 ARG A O 1
ATOM 1143 N N . ILE A 1 148 ? -9.407 -10.412 16.039 1.00 83.25 148 ILE A N 1
ATOM 1144 C CA . ILE A 1 148 ? -9.309 -10.930 14.662 1.00 83.25 148 ILE A CA 1
ATOM 1145 C C . ILE A 1 148 ? -10.125 -12.212 14.450 1.00 83.25 148 ILE A C 1
ATOM 1147 O O . ILE A 1 148 ? -10.366 -12.576 13.312 1.00 83.25 148 ILE A O 1
ATOM 1151 N N . GLY A 1 149 ? -10.612 -12.875 15.508 1.00 82.44 149 GLY A N 1
ATOM 1152 C CA . GLY A 1 149 ? -11.176 -14.239 15.454 1.00 82.44 149 GLY A CA 1
ATOM 1153 C C . GLY A 1 149 ? -11.986 -14.582 14.192 1.00 82.44 149 GLY A C 1
ATOM 1154 O O . GLY A 1 149 ? -11.551 -15.389 13.381 1.00 82.44 149 GLY A O 1
ATOM 1155 N N . VAL A 1 150 ? -13.127 -13.920 13.977 1.00 81.62 150 VAL A N 1
ATOM 1156 C CA . VAL A 1 150 ? -13.997 -14.177 12.807 1.00 81.62 150 VAL A CA 1
ATOM 1157 C C . VAL A 1 150 ? -13.447 -13.556 11.512 1.00 81.62 150 VAL A C 1
ATOM 1159 O O . VAL A 1 150 ? -13.679 -14.070 10.420 1.00 81.62 150 VAL A O 1
ATOM 1162 N N . ARG A 1 151 ? -12.666 -12.475 11.618 1.00 83.56 151 ARG A N 1
ATOM 1163 C CA . ARG A 1 151 ? -12.035 -11.803 10.469 1.00 83.56 151 ARG A CA 1
ATOM 1164 C C . ARG A 1 151 ? -10.915 -12.642 9.852 1.00 83.56 151 ARG A C 1
ATOM 1166 O O . ARG A 1 151 ? -10.668 -12.516 8.659 1.00 83.56 151 ARG A O 1
ATOM 1173 N N . LEU A 1 152 ? -10.273 -13.517 10.629 1.00 86.88 152 LEU A N 1
ATOM 1174 C CA . LEU A 1 152 ? -9.269 -14.447 10.115 1.00 86.88 152 LEU A CA 1
ATOM 1175 C C . LEU A 1 152 ? -9.898 -15.443 9.137 1.00 86.88 152 LEU A C 1
ATOM 1177 O O . LEU A 1 152 ? -9.353 -15.664 8.063 1.00 86.88 152 LEU A O 1
ATOM 1181 N N . LEU A 1 153 ? -11.073 -15.986 9.475 1.00 85.50 153 LEU A N 1
ATOM 1182 C CA . LEU A 1 153 ? -11.826 -16.863 8.572 1.00 85.50 153 LEU A CA 1
ATOM 1183 C C . LEU A 1 153 ? -12.196 -16.130 7.280 1.00 85.50 153 LEU A C 1
ATOM 1185 O O . LEU A 1 153 ? -12.009 -16.673 6.195 1.00 85.50 153 LEU A O 1
ATOM 1189 N N . ALA A 1 154 ? -12.637 -14.872 7.390 1.00 85.88 154 ALA A N 1
ATOM 1190 C CA . ALA A 1 154 ? -12.886 -14.014 6.234 1.00 85.88 154 ALA A CA 1
ATOM 1191 C C . ALA A 1 154 ? -11.639 -13.886 5.342 1.00 85.88 154 ALA A C 1
ATOM 1193 O O . ALA A 1 154 ? -11.726 -14.088 4.134 1.00 85.88 154 ALA A O 1
ATOM 1194 N N . ALA A 1 155 ? -10.472 -13.600 5.932 1.00 87.31 155 ALA A N 1
ATOM 1195 C CA . ALA A 1 155 ? -9.214 -13.468 5.198 1.00 87.31 155 ALA A CA 1
ATOM 1196 C C . ALA A 1 155 ? -8.782 -14.769 4.513 1.00 87.31 155 ALA A C 1
ATOM 1198 O O . ALA A 1 155 ? -8.364 -14.726 3.360 1.00 87.31 155 ALA A O 1
ATOM 1199 N N . VAL A 1 156 ? -8.928 -15.919 5.179 1.00 89.25 156 VAL A N 1
ATOM 1200 C CA . VAL A 1 156 ? -8.636 -17.230 4.577 1.00 89.25 156 VAL A CA 1
ATOM 1201 C C . VAL A 1 156 ? -9.547 -17.494 3.380 1.00 89.25 156 VAL A C 1
ATOM 1203 O O . VAL A 1 156 ? -9.054 -17.852 2.314 1.00 89.25 156 VAL A O 1
ATOM 1206 N N . LEU A 1 157 ? -10.855 -17.264 3.518 1.00 87.50 157 LEU A N 1
ATOM 1207 C CA . LEU A 1 157 ? -11.817 -17.459 2.428 1.00 87.50 157 LEU A CA 1
ATOM 1208 C C . LEU A 1 157 ? -11.538 -16.533 1.238 1.00 87.50 157 LEU A C 1
ATOM 1210 O O . LEU A 1 157 ? -11.585 -16.978 0.092 1.00 87.50 157 LEU A O 1
ATOM 1214 N N . LEU A 1 158 ? -11.207 -15.267 1.505 1.00 87.94 158 LEU A N 1
ATOM 1215 C CA . LEU A 1 158 ? -10.836 -14.299 0.471 1.00 87.94 158 LEU A CA 1
ATOM 1216 C C . LEU A 1 158 ? -9.546 -14.702 -0.245 1.00 87.94 158 LEU A C 1
ATOM 1218 O O . LEU A 1 158 ? -9.489 -14.645 -1.470 1.00 87.94 158 LEU A O 1
ATOM 1222 N N . PHE A 1 159 ? -8.533 -15.137 0.503 1.00 88.44 159 PHE A N 1
ATOM 1223 C CA . PHE A 1 159 ? -7.250 -15.550 -0.051 1.00 88.44 159 PHE A CA 1
ATOM 1224 C C . PHE A 1 159 ? -7.372 -16.811 -0.914 1.00 88.44 159 PHE A C 1
ATOM 1226 O O . PHE A 1 159 ? -6.959 -16.815 -2.072 1.00 88.44 159 PHE A O 1
ATOM 1233 N N . VAL A 1 160 ? -7.999 -17.862 -0.379 1.00 87.81 160 VAL A N 1
ATOM 1234 C CA . VAL A 1 160 ? -8.225 -19.121 -1.104 1.00 87.81 160 VAL A CA 1
ATOM 1235 C C . VAL A 1 160 ? -9.113 -18.882 -2.324 1.00 87.81 160 VAL A C 1
ATOM 1237 O O . VAL A 1 160 ? -8.821 -19.380 -3.408 1.00 87.81 160 VAL A O 1
ATOM 1240 N N . GLY A 1 161 ? -10.164 -18.073 -2.173 1.00 85.62 161 GLY A N 1
ATOM 1241 C CA . GLY A 1 161 ? -11.031 -17.698 -3.283 1.00 85.62 161 GLY A CA 1
ATOM 1242 C C . GLY A 1 161 ? -10.287 -16.948 -4.389 1.00 85.62 161 GLY A C 1
ATOM 1243 O O . GLY A 1 161 ? -10.513 -17.237 -5.559 1.00 85.62 161 GLY A O 1
ATOM 1244 N N . SER A 1 162 ? -9.366 -16.051 -4.022 1.00 84.94 162 SER A N 1
ATOM 1245 C CA . SER A 1 162 ? -8.529 -15.293 -4.960 1.00 84.94 162 SER A CA 1
ATOM 1246 C C . SER A 1 162 ? -7.593 -16.196 -5.767 1.00 84.94 162 SER A C 1
ATOM 1248 O O . SER A 1 162 ? -7.507 -16.044 -6.982 1.00 84.94 162 SER A O 1
ATOM 1250 N N . ILE A 1 163 ? -6.954 -17.186 -5.130 1.00 84.06 163 ILE A N 1
ATOM 1251 C CA . ILE A 1 163 ? -6.102 -18.161 -5.832 1.00 84.06 163 ILE A CA 1
ATOM 1252 C C . ILE A 1 163 ? -6.928 -19.020 -6.793 1.00 84.06 163 ILE A C 1
ATOM 1254 O O . ILE A 1 163 ? -6.528 -19.194 -7.932 1.00 84.06 163 ILE A O 1
ATOM 1258 N N . LEU A 1 164 ? -8.095 -19.512 -6.366 1.00 84.81 164 LEU A N 1
ATOM 1259 C CA . LEU A 1 164 ? -8.947 -20.408 -7.166 1.00 84.81 164 LEU A CA 1
ATOM 1260 C C . LEU A 1 164 ? -9.638 -19.738 -8.370 1.00 84.81 164 LEU A C 1
ATOM 1262 O O . LEU A 1 164 ? -10.362 -20.409 -9.109 1.00 84.81 164 LEU A O 1
ATOM 1266 N N . ILE A 1 165 ? -9.530 -18.415 -8.518 1.00 80.06 165 ILE A N 1
ATOM 1267 C CA . ILE A 1 165 ? -10.027 -17.697 -9.702 1.00 80.06 165 ILE A CA 1
ATOM 1268 C C . ILE A 1 165 ? -9.050 -17.821 -10.880 1.00 80.06 165 ILE A C 1
ATOM 1270 O O . ILE A 1 165 ? -9.496 -17.701 -12.023 1.00 80.06 165 ILE A O 1
ATOM 1274 N N . TYR A 1 166 ? -7.770 -18.079 -10.606 1.00 66.12 166 TYR A N 1
ATOM 1275 C CA . TYR A 1 166 ? -6.700 -18.227 -11.592 1.00 66.12 166 TYR A CA 1
ATOM 1276 C C . TYR A 1 166 ? -6.319 -19.694 -11.792 1.00 66.12 166 TYR A C 1
ATOM 1278 O O . TYR A 1 166 ? -5.902 -20.008 -12.928 1.00 66.12 166 TYR A O 1
#

pLDDT: mean 88.53, std 6.22, range [60.62, 96.19]

Solvent-accessible surface area (backbone atoms only — not comparable to full-atom values): 8884 Å² total; per-residue (Å²): 108,68,12,59,53,33,28,56,58,15,56,31,42,70,46,76,44,97,45,63,69,47,6,47,53,53,40,68,71,28,70,69,48,45,52,49,52,55,50,51,55,53,48,54,57,48,52,55,51,49,49,63,50,42,73,82,39,56,40,63,62,52,49,54,53,52,52,49,55,52,52,51,50,51,49,54,51,42,44,75,74,69,50,56,72,66,59,57,56,50,48,44,72,77,40,42,69,61,52,50,55,51,47,52,53,49,54,54,51,50,40,50,50,50,46,36,24,74,74,60,34,61,82,52,37,52,49,58,57,52,58,52,55,60,56,51,50,54,48,36,38,72,77,68,64,50,88,48,76,63,44,51,57,17,50,51,30,35,51,55,11,46,53,59,68,111

Mean predicted aligned error: 5.76 Å

Sequence (166 aa):
LIGAVLMIYGVSFLKKGENVVVSYANIIKSKGAVAMIVSSLLMAIGRIIDRKFTISLSPLGYSVGIYLVISTYILVYGIASGSRISDYTNLIKQKWLYLILGGICNAYSYVALLKAFNYFGVSVAEPLSMLSVFVTMFFAKIFLRERIGVRLLAAVLLFVGSILIY

Organism: Fervidobacterium pennivorans (NCBI:txid93466)